Protein AF-A0AAW0LUY6-F1 (afdb_monomer_lite)

Organism: Quercus suber (NCBI:txid58331)

pLDDT: mean 86.39, std 9.66, range [40.41, 97.44]

Foldseek 3Di:
DVVVVVVLVVVCVVCVLALVNLVVVLVVCVVVVNNVVSVVSVVCCVVVVRDDDFDWDWDDDPVDIDIGTVPDPDDPVVVVVVVVVVVVCVVVVDDDDPVDD

Structure (mmCIF, N/CA/C/O backbone):
data_AF-A0AAW0LUY6-F1
#
_entry.id   AF-A0AAW0LUY6-F1
#
loop_
_atom_site.group_PDB
_atom_site.id
_atom_site.type_symbol
_atom_site.label_atom_id
_atom_site.label_alt_id
_atom_site.label_comp_id
_atom_site.label_asym_id
_atom_site.label_entity_id
_atom_site.label_seq_id
_atom_site.pdbx_PDB_ins_code
_atom_site.Cartn_x
_atom_site.Cartn_y
_atom_site.Cartn_z
_atom_site.occupancy
_atom_site.B_iso_or_equiv
_atom_site.auth_seq_id
_atom_site.auth_comp_id
_atom_site.auth_asym_id
_atom_site.auth_atom_id
_atom_site.pdbx_PDB_model_num
ATOM 1 N N . MET A 1 1 ? -15.331 -17.866 18.629 1.00 64.88 1 MET A N 1
ATOM 2 C CA . MET A 1 1 ? -15.495 -16.499 18.071 1.00 64.88 1 MET A CA 1
ATOM 3 C C . MET A 1 1 ? -15.153 -15.365 19.046 1.00 64.88 1 MET A C 1
ATOM 5 O O . MET A 1 1 ? -14.517 -14.419 18.604 1.00 64.88 1 MET A O 1
ATOM 9 N N . ASN A 1 2 ? -15.511 -15.423 20.339 1.00 85.75 2 ASN A N 1
ATOM 10 C CA . ASN A 1 2 ? -15.279 -14.295 21.266 1.00 85.75 2 ASN A CA 1
ATOM 11 C C . ASN A 1 2 ? -13.801 -13.948 21.509 1.00 85.75 2 ASN A C 1
ATOM 13 O O . ASN A 1 2 ? -13.457 -12.771 21.520 1.00 85.75 2 ASN A O 1
ATOM 17 N N . LEU A 1 3 ? -12.919 -14.946 21.629 1.00 92.12 3 LEU A N 1
ATOM 18 C CA . LEU A 1 3 ? -11.489 -14.701 21.843 1.00 92.12 3 LEU A CA 1
ATOM 19 C C . LEU A 1 3 ? -10.832 -13.982 20.656 1.00 92.12 3 LEU A C 1
ATOM 21 O O . LEU A 1 3 ? -10.062 -13.055 20.861 1.00 92.12 3 LEU A O 1
ATOM 25 N N . VAL A 1 4 ? -11.186 -14.355 19.421 1.00 84.94 4 VAL A N 1
ATOM 26 C CA . VAL A 1 4 ? -10.652 -13.723 18.200 1.00 84.94 4 VAL A CA 1
ATOM 27 C C . VAL A 1 4 ? -11.075 -12.257 18.117 1.00 84.94 4 VAL A C 1
ATOM 29 O O . VAL A 1 4 ? -10.239 -11.394 17.876 1.00 84.94 4 VAL A O 1
ATOM 32 N N . LYS A 1 5 ? -12.355 -11.955 18.385 1.00 84.31 5 LYS A N 1
ATOM 33 C CA . LYS A 1 5 ? -12.852 -10.569 18.418 1.00 84.31 5 LYS A CA 1
ATOM 34 C C . LYS A 1 5 ? -12.171 -9.744 19.516 1.00 84.31 5 LYS A C 1
ATOM 36 O O . LYS A 1 5 ? -11.802 -8.599 19.273 1.00 84.31 5 LYS A O 1
ATOM 41 N N . LEU A 1 6 ? -11.976 -10.325 20.702 1.00 92.12 6 LEU A N 1
ATOM 42 C CA . LEU A 1 6 ? -11.286 -9.663 21.811 1.00 92.12 6 LEU A CA 1
ATOM 43 C C . LEU A 1 6 ? -9.808 -9.400 21.486 1.00 92.12 6 LEU A C 1
ATOM 45 O O . LEU A 1 6 ? -9.324 -8.294 21.716 1.00 92.12 6 LEU A O 1
ATOM 49 N N . ALA A 1 7 ? -9.114 -10.389 20.920 1.00 91.31 7 ALA A N 1
ATOM 50 C CA . ALA A 1 7 ? -7.722 -10.268 20.507 1.00 91.31 7 ALA A CA 1
ATOM 51 C C . ALA A 1 7 ? -7.552 -9.209 19.411 1.00 91.31 7 ALA A C 1
ATOM 53 O O . ALA A 1 7 ? -6.684 -8.355 19.540 1.00 91.31 7 ALA A O 1
ATOM 54 N N . ALA A 1 8 ? -8.416 -9.201 18.389 1.00 86.94 8 ALA A N 1
ATOM 55 C CA . ALA A 1 8 ? -8.395 -8.186 17.336 1.00 86.94 8 ALA A CA 1
ATOM 56 C C . ALA A 1 8 ? -8.608 -6.777 17.908 1.00 86.94 8 ALA A C 1
ATOM 58 O O . ALA A 1 8 ? -7.835 -5.870 17.611 1.00 86.94 8 ALA A O 1
ATOM 59 N N . LYS A 1 9 ? -9.595 -6.601 18.798 1.00 88.31 9 LYS A N 1
ATOM 60 C CA . LYS A 1 9 ? -9.820 -5.319 19.480 1.00 88.31 9 LYS A CA 1
ATOM 61 C C . LYS A 1 9 ? -8.572 -4.864 20.243 1.00 88.31 9 LYS A C 1
ATOM 63 O O . LYS A 1 9 ? -8.113 -3.745 20.046 1.00 88.31 9 LYS A O 1
ATOM 68 N N . LYS A 1 10 ? -7.982 -5.744 21.058 1.00 92.62 10 LYS A N 1
ATOM 69 C CA . LYS A 1 10 ? -6.761 -5.435 21.819 1.00 92.62 10 LYS A CA 1
ATOM 70 C C . LYS A 1 10 ? -5.563 -5.139 20.917 1.00 92.62 10 LYS A C 1
ATOM 72 O O . LYS A 1 10 ? -4.787 -4.242 21.218 1.00 92.62 10 LYS A O 1
ATOM 77 N N . PHE A 1 11 ? -5.432 -5.851 19.804 1.00 89.31 11 PHE A N 1
ATOM 78 C CA . PHE A 1 11 ? -4.364 -5.653 18.829 1.00 89.31 11 PHE A CA 1
ATOM 79 C C . PHE A 1 11 ? -4.387 -4.246 18.217 1.00 89.31 11 PHE A C 1
ATOM 81 O O . PHE A 1 11 ? -3.331 -3.618 18.113 1.00 89.31 11 PHE A O 1
ATOM 88 N N . PHE A 1 12 ? -5.572 -3.734 17.872 1.00 88.94 12 PHE A N 1
ATOM 89 C CA . PHE A 1 12 ? -5.736 -2.363 17.379 1.00 88.94 12 PHE A CA 1
ATOM 90 C C . PHE A 1 12 ? -5.628 -1.306 18.491 1.00 88.94 12 PHE A C 1
ATOM 92 O O . PHE A 1 12 ? -5.092 -0.236 18.237 1.00 88.94 12 PHE A O 1
ATOM 99 N N . GLU A 1 13 ? -6.050 -1.607 19.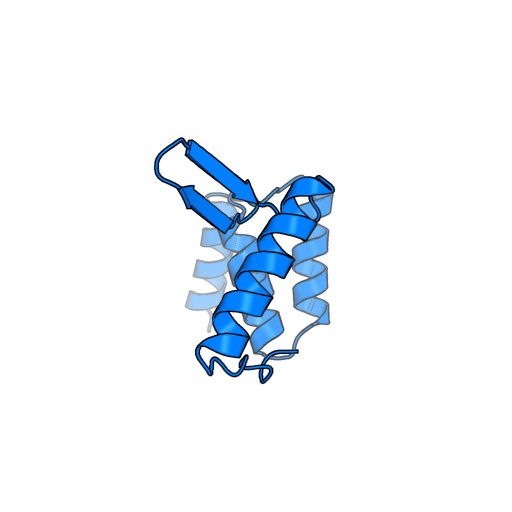725 1.00 90.19 13 GLU A N 1
ATOM 100 C CA . GLU A 1 13 ? -5.872 -0.704 20.879 1.00 90.19 13 GLU A CA 1
ATOM 101 C C . GLU A 1 13 ? -4.398 -0.522 21.287 1.00 90.19 13 GLU A C 1
ATOM 103 O O . GLU A 1 13 ? -4.031 0.548 21.761 1.00 90.19 13 GLU A O 1
ATOM 108 N N . LEU A 1 14 ? -3.558 -1.554 21.138 1.00 91.75 14 LEU A N 1
ATOM 109 C CA . LEU A 1 14 ? -2.171 -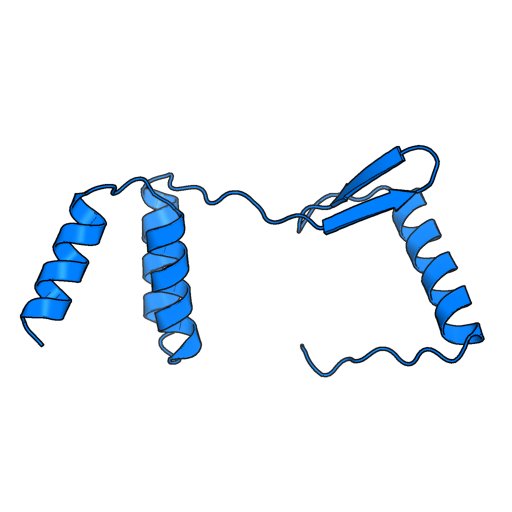1.540 21.628 1.00 91.75 14 LEU A CA 1
ATOM 110 C C . LEU A 1 14 ? -1.237 -0.622 20.831 1.00 91.75 14 LEU A C 1
ATOM 112 O O . LEU A 1 14 ? -0.381 0.025 21.418 1.00 91.75 14 LEU A O 1
ATOM 116 N N . GLU A 1 15 ? -1.378 -0.579 19.505 1.00 87.62 15 GLU A N 1
ATOM 117 C CA . GLU A 1 15 ? -0.614 0.359 18.665 1.00 87.62 15 GLU A CA 1
ATOM 118 C C . GLU A 1 15 ? -1.527 0.801 17.515 1.00 87.62 15 GLU A C 1
ATOM 120 O O . GLU A 1 15 ? -1.496 0.191 16.439 1.00 87.62 15 GLU A O 1
ATOM 125 N N . PRO A 1 16 ? -2.401 1.790 17.756 1.00 87.06 16 PRO A N 1
ATOM 126 C CA . PRO A 1 16 ? -3.363 2.263 16.762 1.00 87.06 16 PRO A CA 1
ATOM 127 C C . PRO A 1 16 ? -2.690 2.995 15.595 1.00 87.06 16 PRO A C 1
ATOM 129 O O . PRO A 1 16 ? -3.278 3.136 14.534 1.00 87.06 16 PRO A O 1
ATOM 132 N N . GLU A 1 17 ? -1.442 3.427 15.753 1.00 90.38 17 GLU A N 1
ATOM 133 C CA . GLU A 1 17 ? -0.694 4.156 14.722 1.00 90.38 17 GLU A CA 1
ATOM 134 C C . GLU A 1 17 ? 0.096 3.226 13.791 1.00 90.38 17 GLU A C 1
ATOM 136 O O . GLU A 1 17 ? 0.664 3.682 12.803 1.00 90.38 17 GLU A O 1
ATOM 141 N N . ASN A 1 18 ? 0.134 1.918 14.076 1.00 92.75 18 ASN A N 1
ATOM 142 C CA . ASN A 1 18 ? 0.917 0.953 13.306 1.00 92.75 18 ASN A CA 1
ATOM 143 C C . ASN A 1 18 ? 0.255 0.683 11.936 1.00 92.75 18 ASN A C 1
ATOM 145 O O . ASN A 1 18 ? -0.759 -0.026 11.877 1.00 92.75 18 ASN A O 1
ATOM 149 N N . PRO A 1 19 ? 0.837 1.150 10.811 1.00 92.81 19 PRO A N 1
ATOM 150 C CA . PRO A 1 19 ? 0.212 1.028 9.494 1.00 92.81 19 PRO A CA 1
ATOM 151 C C . PRO A 1 19 ? 0.058 -0.424 9.039 1.00 92.81 19 PRO A C 1
ATOM 153 O O . PRO A 1 19 ? -0.887 -0.755 8.319 1.00 92.81 19 PRO A O 1
ATOM 156 N N . GLY A 1 20 ? 0.959 -1.311 9.477 1.00 92.69 20 GLY A N 1
ATOM 157 C CA . GLY A 1 20 ? 0.954 -2.723 9.101 1.00 92.69 20 GLY A CA 1
ATOM 158 C C . GLY A 1 20 ? -0.333 -3.438 9.509 1.00 92.69 20 GLY A C 1
ATOM 159 O O . GLY A 1 20 ? -0.837 -4.273 8.758 1.00 92.69 20 GLY A O 1
ATOM 160 N N . LYS A 1 21 ? -0.929 -3.057 10.647 1.00 93.75 21 LYS A N 1
ATOM 161 C CA . LYS A 1 21 ? -2.177 -3.655 11.154 1.00 93.75 21 LYS A CA 1
ATOM 162 C C . LYS A 1 21 ? -3.350 -3.416 10.209 1.00 93.75 21 LYS A C 1
ATOM 164 O O . LYS A 1 21 ? -4.102 -4.336 9.890 1.00 93.75 21 LYS A O 1
ATOM 169 N N . TYR A 1 22 ? -3.469 -2.185 9.727 1.00 94.81 22 TYR A N 1
ATOM 170 C CA . TYR A 1 22 ? -4.523 -1.778 8.805 1.00 94.81 22 TYR A CA 1
ATOM 171 C C . TYR A 1 22 ? -4.296 -2.353 7.409 1.00 94.81 22 TYR A C 1
ATOM 173 O O . TYR A 1 22 ? -5.245 -2.818 6.782 1.00 94.81 22 TYR A O 1
ATOM 181 N N . VAL A 1 23 ? -3.042 -2.393 6.942 1.00 94.31 23 VAL A N 1
ATOM 182 C CA . VAL A 1 23 ? -2.695 -3.015 5.655 1.00 94.31 23 VAL A CA 1
ATOM 183 C C . VAL A 1 23 ? -3.084 -4.493 5.646 1.00 94.31 23 VAL A C 1
ATOM 185 O O . VAL A 1 23 ? -3.761 -4.934 4.719 1.00 94.31 23 VAL A O 1
ATOM 188 N N . ILE A 1 24 ? -2.720 -5.252 6.684 1.00 93.38 24 ILE A N 1
ATOM 189 C CA . ILE A 1 24 ? -3.058 -6.680 6.778 1.00 93.38 24 ILE A CA 1
ATOM 190 C C . ILE A 1 24 ? -4.578 -6.879 6.823 1.00 93.38 24 ILE A C 1
ATOM 192 O O . ILE A 1 24 ? -5.092 -7.744 6.117 1.00 93.38 24 ILE A O 1
ATOM 196 N N . LEU A 1 25 ? -5.311 -6.062 7.588 1.00 94.00 25 LEU A N 1
ATOM 197 C CA . LEU A 1 25 ? -6.772 -6.153 7.657 1.00 94.00 25 LEU A CA 1
ATOM 198 C C . LEU A 1 25 ? -7.442 -5.814 6.316 1.00 94.00 25 LEU A C 1
ATOM 200 O O . LEU A 1 25 ? -8.318 -6.550 5.863 1.00 94.00 25 LEU A O 1
ATOM 204 N N . SER A 1 26 ? -7.012 -4.734 5.658 1.00 94.75 26 SER A N 1
ATOM 205 C CA . SER A 1 26 ? -7.495 -4.358 4.325 1.00 94.75 26 SER A CA 1
ATOM 206 C C . SER A 1 26 ? -7.251 -5.481 3.316 1.00 94.75 26 SER A C 1
ATOM 208 O O . SER A 1 26 ? -8.139 -5.805 2.528 1.00 94.75 26 SER A O 1
ATOM 210 N N . ASN A 1 27 ? -6.066 -6.093 3.345 1.00 95.19 27 ASN A N 1
ATOM 211 C CA . ASN A 1 27 ? -5.726 -7.200 2.456 1.00 95.19 27 ASN A CA 1
ATOM 212 C C . ASN A 1 27 ? -6.571 -8.444 2.757 1.00 95.19 27 ASN A C 1
ATOM 214 O O . ASN A 1 27 ? -7.071 -9.066 1.828 1.00 95.19 27 ASN A O 1
ATOM 218 N N . ALA A 1 28 ? -6.798 -8.775 4.032 1.00 95.06 28 ALA A N 1
ATOM 219 C CA . ALA A 1 28 ? -7.646 -9.902 4.417 1.00 95.06 28 ALA A CA 1
ATOM 220 C C . ALA A 1 28 ? -9.085 -9.752 3.889 1.00 95.06 28 ALA A C 1
ATOM 222 O O . ALA A 1 28 ? -9.651 -10.716 3.365 1.00 95.06 28 ALA A O 1
ATOM 223 N N . TYR A 1 29 ? -9.656 -8.542 3.967 1.00 96.62 29 TYR A N 1
ATOM 224 C CA . TYR A 1 29 ? -10.959 -8.245 3.366 1.00 96.6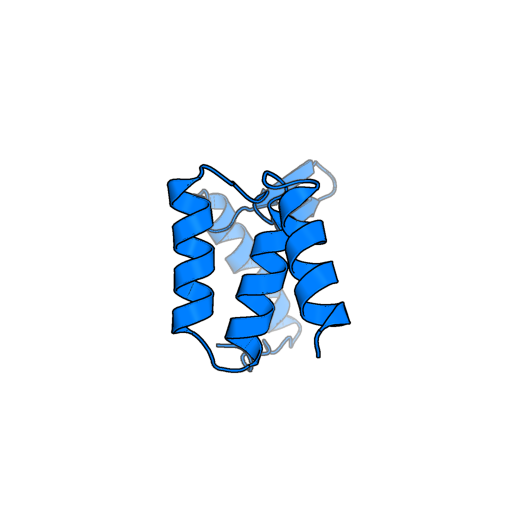2 29 TYR A CA 1
ATOM 225 C C . TYR A 1 29 ? -10.937 -8.379 1.839 1.00 96.62 29 TYR A C 1
ATOM 227 O O . TYR A 1 29 ? -11.808 -9.047 1.285 1.00 96.62 29 TYR A O 1
ATOM 235 N N . ALA A 1 30 ? -9.932 -7.809 1.165 1.00 95.69 30 ALA A N 1
ATOM 236 C CA . ALA A 1 30 ? -9.802 -7.862 -0.292 1.00 95.69 30 ALA A CA 1
ATOM 237 C C . ALA A 1 30 ? -9.682 -9.301 -0.822 1.00 95.69 30 ALA A C 1
ATOM 239 O O . ALA A 1 30 ? -10.440 -9.693 -1.707 1.00 95.69 30 ALA A O 1
ATOM 240 N N . THR A 1 31 ? -8.804 -10.117 -0.230 1.00 96.12 31 THR A N 1
ATOM 241 C CA . THR A 1 31 ? -8.627 -11.533 -0.604 1.00 96.12 31 THR A CA 1
ATOM 242 C C . THR A 1 31 ? -9.895 -12.357 -0.370 1.00 96.12 31 THR A C 1
ATOM 244 O O . THR A 1 31 ? -10.121 -13.356 -1.044 1.00 96.12 31 THR 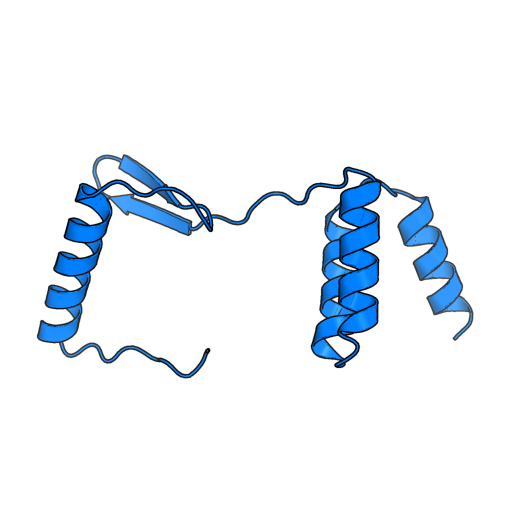A O 1
ATOM 247 N N . SER A 1 32 ? -10.752 -11.924 0.557 1.00 95.38 32 SER A N 1
ATOM 248 C CA . SER A 1 32 ? -12.043 -12.560 0.841 1.00 95.38 32 SER A CA 1
ATOM 249 C C . SER A 1 32 ? -13.201 -11.995 -0.002 1.00 95.38 32 SER A C 1
ATOM 251 O O . SER A 1 32 ? -14.350 -12.369 0.220 1.00 95.38 32 SER A O 1
ATOM 253 N N . GLY A 1 33 ? -12.930 -11.085 -0.947 1.00 95.56 33 GLY A N 1
ATOM 254 C CA . GLY A 1 33 ? -13.933 -10.458 -1.819 1.00 95.56 33 GLY A CA 1
ATOM 255 C C . GLY A 1 33 ? -14.715 -9.297 -1.191 1.00 95.56 33 GLY A C 1
ATOM 256 O O . GLY A 1 33 ? -15.571 -8.705 -1.848 1.00 95.56 33 GLY A O 1
ATOM 257 N N . PHE A 1 34 ? -14.411 -8.917 0.051 1.00 96.56 34 PHE A N 1
ATOM 258 C CA . PHE A 1 34 ? -15.059 -7.815 0.770 1.00 96.56 34 PHE A CA 1
ATOM 259 C C . PHE A 1 34 ? -14.394 -6.469 0.440 1.00 96.56 34 PHE A C 1
ATOM 261 O O . PHE A 1 34 ? -13.794 -5.806 1.290 1.00 96.56 34 PHE A O 1
ATOM 268 N N . TRP A 1 35 ? -14.474 -6.062 -0.828 1.00 95.25 35 TRP A N 1
ATOM 269 C CA . TRP A 1 35 ? -13.801 -4.863 -1.339 1.00 95.25 35 TRP A CA 1
ATOM 270 C C . TRP A 1 35 ? -14.255 -3.562 -0.664 1.00 95.25 35 TRP A C 1
ATOM 272 O O . TRP A 1 35 ? -13.430 -2.668 -0.470 1.00 95.25 35 TRP A O 1
ATOM 282 N N . GLU A 1 36 ? -15.525 -3.473 -0.261 1.00 97.44 36 GLU A N 1
ATOM 283 C CA . GLU A 1 36 ? -16.073 -2.325 0.476 1.00 97.44 36 GLU A CA 1
ATOM 284 C C . GLU A 1 36 ? -15.413 -2.173 1.851 1.00 97.44 36 GLU A C 1
ATOM 286 O O . GLU A 1 36 ? -14.924 -1.094 2.179 1.00 97.44 36 GLU A O 1
ATOM 291 N N . ASN A 1 37 ? -15.275 -3.262 2.615 1.00 97.12 37 ASN A N 1
ATOM 292 C CA . ASN A 1 37 ? -14.585 -3.230 3.908 1.00 97.12 37 ASN A CA 1
ATOM 293 C C . ASN A 1 37 ? -13.089 -2.923 3.749 1.00 97.12 37 ASN A C 1
ATOM 295 O O . ASN A 1 37 ? -12.512 -2.176 4.537 1.00 97.12 37 ASN A O 1
ATOM 299 N N . ALA A 1 38 ? -12.446 -3.441 2.698 1.00 96.38 38 ALA A N 1
ATOM 300 C CA . ALA A 1 38 ? -11.069 -3.067 2.382 1.00 96.38 38 ALA A CA 1
ATOM 301 C C . ALA A 1 38 ? -10.938 -1.569 2.041 1.00 96.38 38 ALA A C 1
ATOM 303 O O . ALA A 1 38 ? -9.909 -0.951 2.324 1.00 96.38 38 ALA A O 1
ATOM 304 N N . ALA A 1 39 ? -11.944 -0.973 1.395 1.00 96.19 39 ALA A N 1
ATOM 305 C CA . ALA A 1 39 ? -11.977 0.459 1.106 1.00 96.19 39 ALA A CA 1
ATOM 306 C C . ALA A 1 39 ? -12.215 1.292 2.375 1.00 96.19 39 ALA A C 1
ATOM 308 O O . ALA A 1 39 ? -11.528 2.294 2.565 1.00 96.19 39 ALA A O 1
ATOM 309 N N . GLU A 1 40 ? -13.102 0.844 3.265 1.00 97.31 40 GLU A N 1
ATOM 310 C CA . GLU A 1 40 ? -13.363 1.467 4.567 1.00 97.31 40 GLU A CA 1
ATOM 311 C C . GLU A 1 40 ? -12.095 1.513 5.431 1.00 97.31 40 GLU A C 1
ATOM 313 O O . GLU A 1 40 ? -11.704 2.579 5.903 1.00 97.31 40 GLU A O 1
ATOM 318 N N . VAL A 1 41 ? -11.370 0.395 5.552 1.00 95.25 41 VAL A N 1
ATOM 319 C CA . VAL A 1 41 ? -10.096 0.357 6.295 1.00 95.25 41 VAL A CA 1
ATOM 320 C C . VAL A 1 41 ? -9.083 1.346 5.706 1.00 95.25 41 VAL A C 1
ATOM 322 O O . VAL A 1 41 ? -8.409 2.062 6.446 1.00 95.25 41 VAL A O 1
ATOM 325 N N . ARG A 1 42 ? -9.001 1.445 4.371 1.00 94.69 42 ARG A N 1
ATOM 326 C CA . ARG A 1 42 ? -8.134 2.421 3.686 1.00 94.69 42 ARG A CA 1
ATOM 327 C C . ARG A 1 42 ? -8.587 3.872 3.887 1.00 94.69 42 ARG A C 1
ATOM 329 O O . ARG A 1 42 ? -7.733 4.760 3.900 1.00 94.69 42 ARG A O 1
ATOM 336 N N . ALA A 1 43 ? -9.886 4.125 4.032 1.00 95.75 43 ALA A N 1
ATOM 337 C CA . ALA A 1 43 ? -10.420 5.445 4.358 1.00 95.75 43 ALA A CA 1
ATOM 338 C C . ALA A 1 43 ? -10.036 5.849 5.786 1.00 95.75 43 ALA A C 1
ATOM 340 O O . ALA A 1 43 ? -9.448 6.914 5.961 1.00 95.75 43 ALA A O 1
ATOM 341 N N . VAL A 1 44 ? -10.216 4.951 6.763 1.00 94.31 44 VAL A N 1
ATOM 342 C CA . VAL A 1 44 ? -9.800 5.176 8.159 1.00 94.31 44 VAL A CA 1
ATOM 343 C C . VAL A 1 44 ? -8.309 5.495 8.246 1.00 94.31 44 VAL A C 1
ATOM 345 O O . VAL A 1 44 ? -7.932 6.447 8.927 1.00 94.31 44 VAL A O 1
ATOM 348 N N . MET A 1 45 ? -7.451 4.757 7.528 1.00 94.62 45 MET A N 1
ATOM 349 C CA . MET A 1 45 ? -6.016 5.067 7.476 1.00 94.62 45 MET A CA 1
ATOM 350 C C . MET A 1 45 ? -5.753 6.494 6.980 1.00 94.62 45 MET A C 1
ATOM 352 O O . MET A 1 45 ? -4.944 7.208 7.566 1.00 94.62 45 MET A O 1
ATOM 356 N N . ARG A 1 46 ? -6.446 6.923 5.917 1.00 93.62 46 ARG A N 1
ATOM 357 C CA . ARG A 1 46 ? -6.279 8.258 5.326 1.00 93.62 46 ARG A CA 1
ATOM 358 C C . ARG A 1 46 ? -6.753 9.362 6.268 1.00 93.62 46 ARG A C 1
ATOM 360 O O . ARG A 1 46 ? -6.040 10.343 6.444 1.00 93.62 46 ARG A O 1
ATOM 367 N N . GLU A 1 47 ? -7.930 9.195 6.860 1.00 94.94 47 GLU A N 1
ATOM 368 C CA . GLU A 1 47 ? -8.529 10.151 7.799 1.00 94.94 47 GLU A CA 1
ATOM 369 C C . GLU A 1 47 ? -7.717 10.266 9.093 1.00 94.94 47 GLU A C 1
ATOM 371 O O . GLU A 1 47 ? -7.592 11.353 9.650 1.00 94.94 47 GLU A O 1
ATOM 376 N N . SER A 1 48 ? -7.102 9.163 9.526 1.00 91.06 48 SER A N 1
ATOM 377 C CA . SER A 1 48 ? -6.261 9.107 10.728 1.00 91.06 48 SER A CA 1
ATOM 378 C C . SER A 1 48 ? -4.796 9.484 10.467 1.00 91.06 48 SER A C 1
ATOM 380 O O . SER A 1 48 ? -3.982 9.417 11.382 1.00 91.06 48 SER A O 1
ATOM 382 N N . GLY A 1 49 ? -4.422 9.835 9.229 1.00 92.75 49 GLY A N 1
ATOM 383 C CA . GLY A 1 49 ? -3.035 10.163 8.870 1.00 92.75 49 GLY A CA 1
ATOM 384 C C . GLY A 1 49 ? -2.052 8.986 8.957 1.00 92.75 49 GLY A C 1
ATOM 385 O O . GLY A 1 49 ? -0.842 9.199 8.987 1.00 92.75 49 GLY A O 1
ATOM 386 N N . ILE A 1 50 ? -2.546 7.745 8.985 1.00 92.94 50 ILE A N 1
ATOM 387 C CA . ILE A 1 50 ? -1.729 6.530 9.066 1.00 92.94 50 ILE A CA 1
ATOM 388 C C . ILE A 1 50 ? -1.171 6.224 7.677 1.00 92.94 50 ILE A C 1
ATOM 390 O O . ILE A 1 50 ? -1.880 5.770 6.773 1.00 92.94 50 ILE A O 1
ATOM 394 N N . ILE A 1 51 ? 0.129 6.448 7.511 1.00 89.00 51 ILE A N 1
ATOM 395 C CA . ILE A 1 51 ? 0.829 6.264 6.241 1.00 89.00 51 ILE A CA 1
ATOM 396 C C . ILE A 1 51 ? 1.685 5.006 6.339 1.00 89.00 51 ILE A C 1
ATOM 398 O O . ILE A 1 51 ? 2.567 4.903 7.185 1.00 89.00 51 ILE A O 1
ATOM 402 N N . LYS A 1 52 ? 1.439 4.035 5.453 1.00 87.44 52 LYS A N 1
ATOM 403 C CA . LYS A 1 52 ? 2.370 2.915 5.284 1.00 87.44 52 LYS A CA 1
ATOM 404 C C . LYS A 1 52 ? 3.640 3.403 4.593 1.00 87.44 52 LYS A C 1
ATOM 406 O O . LYS A 1 52 ? 3.565 4.241 3.692 1.00 87.44 52 LYS A O 1
ATOM 411 N N . GLU A 1 53 ? 4.770 2.782 4.900 1.00 83.94 53 GLU A N 1
ATOM 412 C CA . GLU A 1 53 ? 5.960 2.970 4.078 1.00 83.94 53 GLU A CA 1
ATOM 413 C C . GLU A 1 53 ? 5.664 2.524 2.629 1.00 83.94 53 GLU A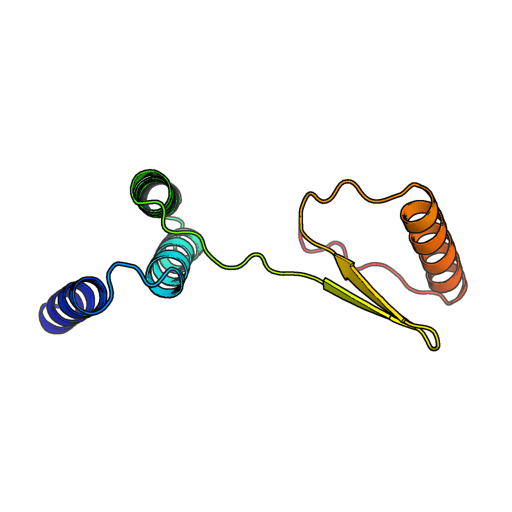 C 1
ATOM 415 O O . GLU A 1 53 ? 5.018 1.486 2.383 1.00 83.94 53 GLU A O 1
ATOM 420 N N . PRO A 1 54 ? 6.020 3.342 1.627 1.00 81.56 54 PRO A N 1
ATOM 421 C CA . PRO A 1 54 ? 5.894 2.943 0.239 1.00 81.56 54 PRO A CA 1
ATOM 422 C C . PRO A 1 54 ? 6.862 1.791 -0.047 1.00 81.56 54 PRO A C 1
ATOM 424 O O . PRO A 1 54 ? 8.009 1.797 0.385 1.00 81.56 54 PRO A O 1
ATOM 427 N N . GLY A 1 55 ? 6.384 0.794 -0.794 1.00 83.38 55 GLY A N 1
ATOM 428 C CA . GLY A 1 55 ? 7.276 -0.219 -1.344 1.00 83.38 55 GLY A CA 1
ATOM 429 C C . GLY A 1 55 ? 8.070 0.386 -2.497 1.00 83.38 55 GLY A C 1
ATOM 430 O O . GLY A 1 55 ? 7.544 1.238 -3.221 1.00 83.38 55 GLY A O 1
ATOM 431 N N . TYR A 1 56 ? 9.304 -0.071 -2.667 1.00 86.12 56 TYR A N 1
ATOM 432 C CA . TYR A 1 56 ? 10.166 0.325 -3.770 1.00 86.12 56 TYR A CA 1
ATOM 433 C C . TYR A 1 56 ? 10.773 -0.899 -4.451 1.00 86.12 56 TYR A C 1
ATOM 435 O O . TYR A 1 56 ? 10.979 -1.943 -3.831 1.00 86.12 56 TYR A O 1
ATOM 443 N N . SER A 1 57 ? 11.089 -0.750 -5.730 1.00 83.38 57 SER A N 1
ATOM 444 C CA . SER A 1 57 ? 12.019 -1.628 -6.436 1.00 83.38 57 SER A CA 1
ATOM 445 C C . SER A 1 57 ? 13.400 -0.972 -6.451 1.00 83.38 57 SER A C 1
ATOM 447 O O . SER A 1 57 ? 13.508 0.247 -6.338 1.00 83.38 57 SER A O 1
ATOM 449 N N . ARG A 1 58 ? 14.472 -1.755 -6.569 1.00 83.94 58 ARG A N 1
ATOM 450 C CA . ARG A 1 58 ? 15.849 -1.245 -6.616 1.00 83.94 58 ARG A CA 1
ATOM 451 C C . ARG A 1 58 ? 16.605 -1.952 -7.732 1.00 83.94 58 ARG A C 1
ATOM 453 O O . ARG A 1 58 ? 16.527 -3.173 -7.826 1.00 83.94 58 ARG A O 1
ATOM 460 N N . ILE A 1 59 ? 17.329 -1.194 -8.550 1.00 80.31 59 ILE A N 1
ATOM 461 C CA . ILE A 1 59 ? 18.278 -1.734 -9.534 1.00 80.31 59 ILE A CA 1
ATOM 462 C C . ILE A 1 59 ? 19.677 -1.345 -9.071 1.00 80.31 59 ILE A C 1
ATOM 464 O O . ILE A 1 59 ? 19.927 -0.186 -8.734 1.00 80.31 59 ILE A O 1
ATOM 468 N N . GLU A 1 60 ? 20.574 -2.324 -9.039 1.00 83.25 60 GLU A N 1
ATOM 469 C CA . GLU A 1 60 ? 21.967 -2.154 -8.641 1.00 83.25 60 GLU A CA 1
ATOM 470 C C . GLU A 1 60 ? 22.865 -2.493 -9.832 1.00 83.25 60 GLU A C 1
ATOM 472 O O . GLU A 1 60 ? 22.839 -3.605 -10.359 1.00 83.25 60 GLU A O 1
ATOM 477 N N . VAL A 1 61 ? 23.623 -1.499 -10.286 1.00 79.94 61 VAL A N 1
ATOM 478 C CA . VAL A 1 61 ? 24.625 -1.609 -11.352 1.00 79.94 61 VAL A CA 1
ATOM 479 C C . VAL A 1 61 ? 25.996 -1.294 -10.757 1.00 79.94 61 VAL A C 1
ATOM 481 O O . VAL A 1 61 ? 26.077 -0.628 -9.730 1.00 79.94 61 VAL A O 1
ATOM 484 N N . GLN A 1 62 ? 27.089 -1.746 -11.385 1.00 77.12 62 GLN A N 1
ATOM 485 C CA . GLN A 1 62 ? 28.459 -1.615 -10.843 1.00 77.12 62 GLN A CA 1
ATOM 486 C C . GLN A 1 62 ? 28.816 -0.214 -10.303 1.00 77.12 62 GLN A C 1
ATOM 488 O O . GLN A 1 62 ? 29.606 -0.118 -9.370 1.00 77.12 62 GLN A O 1
ATOM 493 N N . ASN A 1 63 ? 28.210 0.852 -10.842 1.00 74.44 63 ASN A N 1
ATOM 494 C CA . ASN A 1 63 ? 28.473 2.240 -10.453 1.00 74.44 63 ASN A CA 1
ATOM 495 C C . ASN A 1 63 ? 27.328 2.925 -9.678 1.00 74.44 63 ASN A C 1
ATOM 497 O O . ASN A 1 63 ? 27.330 4.150 -9.561 1.00 74.44 63 ASN A O 1
ATOM 501 N N . GLY A 1 64 ? 26.347 2.189 -9.146 1.00 74.56 64 GLY A N 1
ATOM 502 C CA . GLY A 1 64 ? 25.342 2.782 -8.262 1.00 74.56 64 GLY A CA 1
ATOM 503 C C . GLY A 1 64 ? 24.049 1.990 -8.107 1.00 74.56 64 GLY A C 1
ATOM 504 O O . GLY A 1 64 ? 23.797 1.001 -8.792 1.00 74.56 64 GLY A O 1
ATOM 505 N N . SER A 1 65 ? 23.195 2.473 -7.206 1.00 79.19 65 SER A N 1
ATOM 506 C CA . SER A 1 65 ? 21.853 1.933 -7.010 1.00 79.19 65 SER A CA 1
ATOM 507 C C . SER A 1 65 ? 20.787 2.999 -7.173 1.00 79.19 65 SER A C 1
ATOM 509 O O . SER A 1 65 ? 20.904 4.075 -6.585 1.00 79.19 65 SER A O 1
ATOM 511 N N . GLN A 1 66 ? 19.732 2.668 -7.910 1.00 77.81 66 GLN A N 1
ATOM 512 C CA . GLN A 1 66 ? 18.558 3.519 -8.082 1.00 77.81 66 GLN A CA 1
ATOM 513 C C . GLN A 1 66 ? 17.331 2.849 -7.461 1.00 77.81 66 GLN A C 1
ATOM 515 O O . GLN A 1 66 ? 17.137 1.640 -7.607 1.00 77.81 66 GLN A O 1
ATOM 520 N N . PHE A 1 67 ? 16.531 3.640 -6.745 1.00 80.94 67 PHE A N 1
ATOM 521 C CA . PHE A 1 67 ? 15.277 3.226 -6.117 1.00 80.94 67 PHE A CA 1
ATOM 522 C C . PHE A 1 67 ? 14.100 3.717 -6.959 1.00 80.94 67 PHE A C 1
ATOM 524 O O . PHE A 1 67 ? 14.129 4.833 -7.470 1.00 80.94 67 PHE A O 1
ATOM 531 N N . PHE A 1 68 ? 13.066 2.891 -7.070 1.00 77.75 68 PHE A N 1
ATOM 532 C CA . PHE A 1 68 ? 11.885 3.151 -7.882 1.00 77.75 68 PHE A CA 1
ATOM 533 C C . PHE A 1 68 ? 10.642 3.004 -7.022 1.00 77.75 68 PHE A C 1
ATOM 535 O O . PHE A 1 68 ? 10.355 1.912 -6.523 1.00 77.75 68 PHE A O 1
ATOM 542 N N . PHE A 1 69 ? 9.883 4.083 -6.875 1.00 81.81 69 PHE A N 1
ATOM 543 C CA . PHE A 1 69 ? 8.608 4.068 -6.178 1.00 81.81 69 PHE A CA 1
ATOM 544 C C . PHE A 1 69 ? 7.454 4.040 -7.181 1.00 81.81 69 PHE A C 1
ATOM 546 O O . PHE A 1 69 ? 7.521 4.566 -8.297 1.00 81.81 69 PHE A O 1
ATOM 553 N N . LYS A 1 70 ? 6.346 3.414 -6.780 1.00 74.38 70 LYS A N 1
ATOM 554 C CA . LYS A 1 70 ? 5.121 3.418 -7.583 1.00 74.38 70 LYS A CA 1
ATOM 555 C C . LYS A 1 70 ? 4.635 4.861 -7.770 1.00 7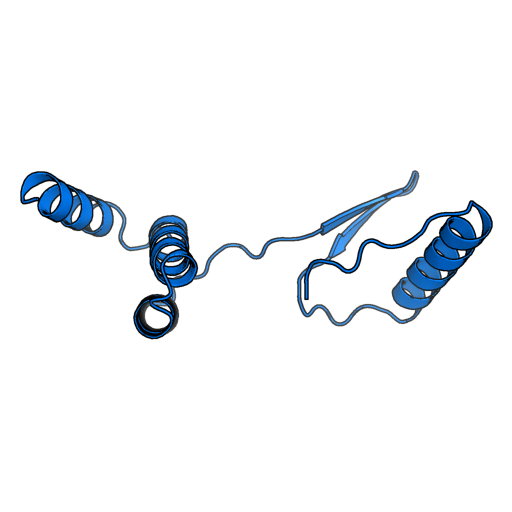4.38 70 LYS A C 1
ATOM 557 O O . LYS A 1 70 ? 4.281 5.514 -6.795 1.00 74.38 70 LYS A O 1
ATOM 562 N N . GLY A 1 71 ? 4.539 5.308 -9.022 1.00 69.88 71 GLY A N 1
ATOM 563 C CA . GLY A 1 71 ? 4.052 6.648 -9.370 1.00 69.88 71 GLY A CA 1
ATOM 564 C C . GLY A 1 71 ? 5.132 7.729 -9.443 1.00 69.88 71 GLY A C 1
ATOM 565 O O . GLY A 1 71 ? 4.796 8.887 -9.693 1.00 69.88 71 GLY A O 1
ATOM 566 N N . ASP A 1 72 ? 6.406 7.373 -9.274 1.00 74.38 72 ASP A N 1
ATOM 567 C CA . ASP A 1 72 ? 7.507 8.293 -9.539 1.00 74.38 72 ASP A CA 1
ATOM 568 C C . ASP A 1 72 ? 7.473 8.801 -10.984 1.00 74.38 72 ASP A C 1
ATOM 570 O O . ASP A 1 72 ? 7.297 8.038 -11.941 1.00 74.38 72 ASP A O 1
ATOM 574 N N . LYS A 1 73 ? 7.708 10.107 -11.151 1.00 68.56 73 LYS A N 1
ATOM 575 C CA . LYS A 1 73 ? 8.011 10.690 -12.460 1.00 68.56 73 LYS A CA 1
ATOM 576 C C . LYS A 1 73 ? 9.427 10.281 -12.841 1.00 68.56 73 LYS A C 1
ATOM 578 O O . LYS A 1 73 ? 10.392 10.952 -12.491 1.00 68.56 73 LYS A O 1
ATOM 583 N N . GLN A 1 74 ? 9.525 9.152 -13.525 1.00 70.19 74 GLN A N 1
ATOM 584 C CA . GLN A 1 74 ? 10.797 8.631 -13.993 1.00 70.19 74 GLN A CA 1
ATOM 585 C C . GLN A 1 74 ? 11.372 9.495 -15.117 1.00 70.19 74 GLN A C 1
ATOM 587 O O . GLN A 1 74 ? 10.628 10.074 -15.916 1.00 70.19 74 GLN A O 1
ATOM 592 N N . SER A 1 75 ? 12.700 9.588 -15.164 1.00 72.31 75 SER A N 1
ATOM 593 C CA . SER A 1 75 ? 13.399 10.351 -16.193 1.00 72.31 75 SER A CA 1
ATOM 594 C C . SER A 1 75 ? 13.308 9.646 -17.553 1.00 72.31 75 SER A C 1
ATOM 596 O O . SER A 1 75 ? 13.063 8.438 -17.639 1.00 72.31 75 SER A O 1
ATOM 598 N N . LYS A 1 76 ? 13.481 10.402 -18.641 1.00 75.38 76 LYS A N 1
ATOM 599 C CA . LYS A 1 76 ? 13.428 9.857 -20.006 1.00 75.38 76 LYS A CA 1
ATOM 600 C C . LYS A 1 76 ? 14.501 8.780 -20.214 1.00 75.38 76 LYS A C 1
ATOM 602 O O . LYS A 1 76 ? 14.234 7.755 -20.834 1.00 75.38 76 LYS A O 1
ATOM 607 N N . GLU A 1 77 ? 15.667 8.996 -19.621 1.00 75.00 77 GLU A N 1
ATOM 608 C CA . GLU A 1 77 ? 16.836 8.120 -19.676 1.00 75.00 77 GLU A CA 1
ATOM 609 C C . GLU A 1 77 ? 16.539 6.740 -19.067 1.00 75.00 77 GLU A C 1
ATOM 611 O O . GLU A 1 77 ? 17.002 5.725 -19.582 1.00 75.00 77 GLU A O 1
ATOM 616 N N . LEU A 1 78 ? 15.709 6.667 -18.017 1.00 75.00 78 LEU A N 1
ATOM 617 C CA . LEU A 1 78 ? 15.302 5.381 -17.447 1.00 75.00 78 LEU A CA 1
ATOM 618 C C . LEU A 1 78 ? 14.430 4.581 -18.418 1.00 75.00 78 LEU A C 1
ATOM 620 O O . LEU A 1 78 ? 14.631 3.379 -18.577 1.00 75.00 78 LEU A O 1
ATOM 624 N N . TYR A 1 79 ? 13.449 5.223 -19.055 1.00 78.31 79 TYR A N 1
ATOM 625 C CA . TYR A 1 79 ? 12.592 4.535 -20.024 1.00 78.31 79 TYR A CA 1
ATOM 626 C C . TYR A 1 79 ? 13.393 4.027 -21.223 1.00 78.31 79 TYR A C 1
ATOM 628 O O . TYR A 1 79 ? 13.086 2.958 -21.753 1.00 78.31 79 TYR A O 1
ATOM 636 N N . GLU A 1 80 ? 14.426 4.764 -21.631 1.00 83.25 80 GLU A N 1
ATOM 637 C CA . GLU A 1 80 ? 15.365 4.327 -22.662 1.00 83.25 80 GLU A CA 1
ATOM 638 C C . GLU A 1 80 ? 16.160 3.094 -22.205 1.00 83.25 80 GLU A C 1
ATOM 640 O O . GLU A 1 80 ? 16.171 2.097 -22.928 1.00 83.25 80 GLU A O 1
ATOM 645 N N . LEU A 1 81 ? 16.702 3.094 -20.980 1.00 82.56 81 LEU A N 1
ATOM 646 C CA . LEU A 1 81 ? 17.405 1.938 -20.408 1.00 82.56 81 LEU A CA 1
ATOM 647 C C . LEU A 1 81 ? 16.499 0.701 -20.289 1.00 82.56 81 LEU A C 1
ATOM 649 O O . LEU A 1 81 ? 16.874 -0.390 -20.715 1.00 82.56 81 LEU A O 1
ATOM 653 N N . ILE A 1 82 ? 15.285 0.854 -19.750 1.00 82.81 82 ILE A N 1
ATOM 654 C CA . ILE A 1 82 ? 14.315 -0.249 -19.634 1.00 82.81 82 ILE A CA 1
ATOM 655 C C . ILE A 1 82 ? 13.988 -0.809 -21.022 1.00 82.81 82 ILE A C 1
ATOM 657 O O . ILE A 1 82 ? 13.903 -2.029 -21.197 1.00 82.81 82 ILE A O 1
ATOM 661 N N . ARG A 1 83 ? 13.821 0.063 -22.024 1.00 85.50 83 ARG A N 1
ATOM 662 C CA . ARG A 1 83 ? 13.551 -0.348 -23.405 1.00 85.50 83 ARG A CA 1
ATOM 663 C C . ARG A 1 83 ? 14.719 -1.133 -23.993 1.00 85.50 83 ARG A C 1
ATOM 665 O O . ARG A 1 83 ? 14.477 -2.173 -24.599 1.00 85.50 83 ARG A O 1
ATOM 672 N N . GLU A 1 84 ? 15.950 -0.673 -23.794 1.00 89.06 84 GLU A N 1
ATOM 673 C CA . GLU A 1 84 ? 17.159 -1.367 -24.245 1.00 89.06 84 GLU A CA 1
ATOM 674 C C . GLU A 1 84 ? 17.284 -2.753 -23.599 1.00 89.06 84 GLU A C 1
ATOM 676 O O . GLU A 1 84 ? 17.401 -3.755 -24.306 1.00 89.06 84 GLU A O 1
ATOM 681 N N . MET A 1 85 ? 17.139 -2.839 -22.273 1.00 87.00 85 MET A N 1
ATOM 682 C CA . MET A 1 85 ? 17.152 -4.115 -21.549 1.00 87.00 85 MET A CA 1
ATOM 683 C C . MET A 1 85 ? 16.049 -5.060 -22.040 1.00 87.00 85 MET A C 1
ATOM 685 O O . MET A 1 85 ? 16.281 -6.255 -22.209 1.00 87.00 85 MET A O 1
ATOM 689 N N . THR A 1 86 ? 14.857 -4.528 -22.321 1.00 87.62 86 THR A N 1
ATOM 690 C CA . THR A 1 86 ? 13.742 -5.313 -22.867 1.00 87.62 86 THR A CA 1
ATOM 691 C C . THR A 1 86 ? 14.069 -5.874 -24.253 1.00 87.62 86 THR A C 1
ATOM 693 O O . THR A 1 86 ? 13.699 -7.011 -24.542 1.00 87.62 86 THR A O 1
ATOM 696 N N . CYS A 1 87 ? 14.754 -5.109 -25.110 1.00 89.56 87 CYS A N 1
ATOM 697 C CA . CYS A 1 87 ? 15.215 -5.600 -26.411 1.00 89.56 87 CYS A CA 1
ATOM 698 C C . CYS A 1 87 ? 16.224 -6.743 -26.246 1.00 89.56 87 CYS A C 1
ATOM 700 O O . CYS A 1 87 ? 16.017 -7.806 -26.821 1.00 89.56 87 CYS A O 1
ATOM 702 N N . ILE A 1 88 ? 17.234 -6.570 -25.385 1.00 93.00 88 ILE A N 1
ATOM 703 C CA . ILE A 1 88 ? 18.250 -7.602 -25.110 1.00 93.00 88 ILE A CA 1
ATOM 704 C C . ILE A 1 88 ? 17.599 -8.899 -24.611 1.00 93.00 88 ILE A C 1
ATOM 706 O O . ILE A 1 88 ? 17.934 -9.986 -25.076 1.00 93.00 88 ILE A O 1
ATOM 710 N N . LEU A 1 89 ? 16.644 -8.796 -23.681 1.00 90.25 89 LEU A N 1
ATOM 711 C CA . LEU A 1 89 ? 15.930 -9.958 -23.150 1.00 90.25 89 LEU A CA 1
ATOM 712 C C . LEU A 1 89 ? 15.134 -10.683 -24.243 1.00 90.25 89 LEU A C 1
ATOM 714 O O . LEU A 1 89 ? 15.177 -11.910 -24.316 1.00 90.25 89 LEU A O 1
ATOM 718 N N . LYS A 1 90 ? 14.441 -9.940 -25.114 1.00 90.62 90 LYS A N 1
ATOM 719 C CA . LYS A 1 90 ? 13.695 -10.520 -26.241 1.00 90.62 90 LYS A CA 1
ATOM 720 C C . LYS A 1 90 ? 14.611 -11.223 -27.238 1.00 90.62 90 LYS A C 1
ATOM 722 O O . LYS A 1 90 ? 14.294 -12.337 -27.644 1.00 90.62 90 LYS A O 1
ATOM 727 N N . ASP A 1 91 ? 15.744 -10.616 -27.581 1.00 93.19 91 ASP A N 1
ATOM 728 C CA . ASP A 1 91 ? 16.736 -11.215 -28.483 1.00 93.19 91 ASP A CA 1
ATOM 729 C C . ASP A 1 91 ? 17.349 -12.492 -27.880 1.00 93.19 91 ASP A C 1
ATOM 731 O O . ASP A 1 91 ? 17.669 -13.435 -28.602 1.00 93.19 91 ASP A O 1
ATOM 735 N N . ALA A 1 92 ? 17.437 -12.566 -26.548 1.00 93.75 92 ALA A N 1
ATOM 736 C CA . ALA A 1 92 ? 17.835 -13.764 -25.809 1.00 93.75 92 ALA A CA 1
ATOM 737 C C . ALA A 1 92 ? 16.717 -14.824 -25.668 1.00 93.75 92 ALA A C 1
ATOM 739 O O . ALA A 1 92 ? 16.936 -15.863 -25.045 1.00 93.75 92 ALA A O 1
ATOM 740 N N . GLY A 1 93 ? 15.527 -14.589 -26.230 1.00 92.31 93 GLY A N 1
ATOM 741 C CA . GLY A 1 93 ? 14.400 -15.526 -26.208 1.00 92.31 93 GLY A CA 1
ATOM 742 C C . GLY A 1 93 ? 13.502 -15.437 -24.970 1.00 92.31 93 GLY A C 1
ATOM 743 O O . GLY A 1 93 ? 12.682 -16.330 -24.755 1.00 92.31 93 GLY A O 1
ATOM 744 N N . TYR A 1 94 ? 13.623 -14.385 -24.152 1.00 88.81 94 TYR A N 1
ATOM 745 C CA . TYR A 1 94 ? 12.729 -14.168 -23.013 1.00 88.81 94 TYR A CA 1
ATOM 746 C C . TYR A 1 94 ? 11.299 -13.857 -23.478 1.00 88.81 94 TYR A C 1
ATOM 748 O O . TYR A 1 94 ? 11.069 -12.924 -24.254 1.00 88.81 94 TYR A O 1
ATOM 756 N N . VAL A 1 95 ? 10.328 -14.600 -22.944 1.00 87.31 95 VAL A N 1
ATOM 757 C CA . VAL A 1 95 ? 8.894 -14.346 -23.119 1.00 87.31 95 VAL A CA 1
ATOM 758 C C . VAL A 1 95 ? 8.341 -13.811 -21.795 1.00 87.31 95 VAL A C 1
ATOM 760 O O . VAL A 1 95 ? 8.420 -14.522 -20.793 1.00 87.31 95 VAL A O 1
ATOM 763 N N . PRO A 1 96 ? 7.808 -12.575 -21.760 1.00 80.56 96 PRO A N 1
ATOM 764 C CA . PRO A 1 96 ? 7.210 -12.019 -20.552 1.00 80.56 96 PRO A CA 1
ATOM 765 C C . PRO A 1 96 ? 6.004 -12.844 -20.106 1.00 80.56 96 PRO A C 1
ATOM 767 O O . PRO A 1 96 ? 5.131 -13.145 -20.921 1.00 80.56 96 PRO A O 1
ATOM 770 N N . ASP A 1 97 ? 5.936 -13.150 -18.813 1.00 82.25 97 ASP A N 1
ATOM 771 C CA . ASP A 1 97 ? 4.712 -13.659 -18.206 1.00 82.25 97 ASP A CA 1
ATOM 772 C C . ASP A 1 97 ? 3.760 -12.486 -17.952 1.00 82.25 97 ASP A C 1
ATOM 774 O O . ASP A 1 97 ? 4.126 -11.495 -17.317 1.00 82.25 97 ASP A O 1
ATOM 778 N N . LEU A 1 98 ? 2.560 -12.577 -18.518 1.00 79.81 98 LEU A N 1
ATOM 779 C CA . LEU A 1 98 ? 1.525 -11.544 -18.459 1.00 79.81 98 LEU A CA 1
ATOM 780 C C . LEU A 1 98 ? 0.278 -12.043 -17.720 1.00 79.81 98 LEU A C 1
ATOM 782 O O . LEU A 1 98 ? -0.787 -11.443 -17.866 1.00 79.81 98 LEU A O 1
ATOM 786 N N . SER A 1 99 ? 0.377 -13.148 -16.971 1.00 77.31 99 SER A N 1
ATOM 787 C CA . SER A 1 99 ? -0.773 -13.749 -16.289 1.00 77.31 99 SER A CA 1
ATOM 788 C C . SER A 1 99 ? -1.373 -12.884 -15.176 1.00 77.31 99 SER A C 1
ATOM 790 O O . SER A 1 99 ? -2.504 -13.142 -14.775 1.00 77.31 99 SER A O 1
ATOM 792 N N . ASP A 1 100 ? -0.659 -11.857 -14.712 1.00 51.75 100 ASP A N 1
ATOM 793 C CA . ASP A 1 100 ? -1.133 -10.928 -13.688 1.00 51.75 100 ASP A CA 1
ATOM 794 C C . ASP A 1 100 ? -1.447 -9.552 -14.296 1.00 51.75 100 ASP A C 1
ATOM 796 O O . ASP A 1 100 ? -0.567 -8.699 -14.442 1.00 51.75 100 ASP A O 1
ATOM 800 N N . ASN A 1 101 ? -2.723 -9.338 -14.634 1.00 40.41 101 ASN A N 1
ATOM 801 C CA . ASN A 1 101 ? -3.332 -8.022 -14.857 1.00 40.41 101 ASN A CA 1
ATOM 802 C C . ASN A 1 101 ? -4.786 -8.012 -14.375 1.00 40.41 101 ASN A C 1
ATOM 804 O O . ASN A 1 101 ? -5.549 -8.909 -14.797 1.00 40.41 101 ASN A O 1
#

InterPro domains:
  IPR046848 E motif [PF20431] (4-60)
  IPR046960 Pentatricopeptide repeat-containing protein At4g14850-like, plant [PTHR47926] (2-81)

Secondary structure (DSSP, 8-state):
-HHHHHHHHHHHHH-TT-HHHHHHHHHHHHHTT-HHHHHHHHHHHHHTT--PPPPEEEEEETTEEEEEETT----HHHHHHHHHHHHHHHHTT--------

Sequence (101 aa):
MNLVKLAAKKFFELEPENPGKYVILSNAYATSGFWENAAEVRAVMRESGIIKEPGYSRIEVQNGSQFFFKGDKQSKELYELIREMTCILKDAGYVPDLSDN

Radius of gyration: 20.16 Å; chains: 1; bounding box: 44×27×50 Å